Protein AF-A0A0S6WUI2-F1 (afdb_monomer_lite)

Secondary structure (DSSP, 8-state):
-EEEEEEESTT----EEEEEE-GGGTTPEEEEEPPPPEEEEEEE---
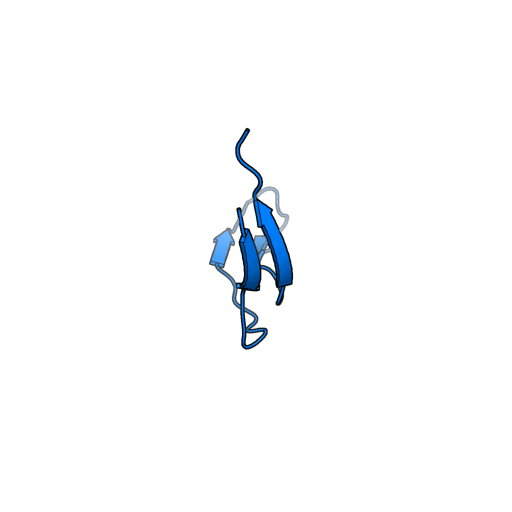
pLDDT: mean 92.48, std 4.74, range [80.19, 97.5]

Foldseek 3Di:
DDKDKDKDPVVQDKDFPDWDDDPVVVPDIDTDIDDGIDIDMDDDDDD

Radius of gyration: 17.74 Å; chains: 1; bounding box: 43×24×38 Å

Sequence (47 aa):
MGAYLYVTNLLDATAITRATSSAIAQGRTLVSSATPRTIGVNVRQKF

Structure (mmCIF, N/CA/C/O backbone):
data_AF-A0A0S6WUI2-F1
#
_entry.id   AF-A0A0S6WUI2-F1
#
loop_
_atom_site.group_PDB
_atom_site.id
_atom_site.type_symbol
_atom_site.label_atom_id
_atom_site.label_alt_id
_atom_site.label_comp_id
_atom_site.label_asym_id
_atom_site.label_entity_id
_atom_site.label_seq_id
_atom_site.pdbx_PDB_ins_code
_atom_site.Cartn_x
_atom_site.Cartn_y
_atom_site.Cartn_z
_atom_site.occupancy
_atom_site.B_iso_or_equiv
_atom_site.auth_seq_id
_atom_site.auth_comp_id
_atom_site.auth_asym_id
_atom_site.auth_atom_id
_atom_site.pdbx_PDB_model_num
ATOM 1 N N . MET A 1 1 ? -20.352 4.419 18.072 1.00 84.25 1 MET A N 1
ATOM 2 C CA . MET A 1 1 ? -18.934 4.800 18.274 1.00 84.25 1 MET A CA 1
ATOM 3 C C . MET A 1 1 ? -18.076 3.562 18.150 1.00 84.25 1 MET A C 1
ATOM 5 O O . MET A 1 1 ? -18.604 2.484 18.394 1.00 84.25 1 MET A O 1
ATOM 9 N N . GLY A 1 2 ? -16.801 3.689 17.794 1.00 91.56 2 GLY A N 1
ATOM 10 C CA . GLY A 1 2 ? -15.898 2.538 17.791 1.00 91.56 2 GLY A CA 1
ATOM 11 C C . GLY A 1 2 ? -14.436 2.922 17.612 1.00 91.56 2 GLY A C 1
ATOM 12 O O . GLY A 1 2 ? -14.137 4.002 17.100 1.00 91.56 2 GLY A O 1
ATOM 13 N N . ALA A 1 3 ? -13.549 2.025 18.032 1.00 95.25 3 ALA A N 1
ATOM 14 C CA . ALA A 1 3 ? -12.126 2.075 17.739 1.00 95.25 3 ALA A CA 1
ATOM 15 C C . ALA A 1 3 ? -11.755 0.859 16.882 1.00 95.25 3 ALA A C 1
ATOM 17 O O . ALA A 1 3 ? -12.176 -0.258 17.179 1.00 95.25 3 ALA A O 1
ATOM 18 N N . TYR A 1 4 ? -10.978 1.080 15.828 1.00 96.69 4 TYR A N 1
ATOM 19 C CA . TYR A 1 4 ? -10.561 0.049 14.884 1.00 96.69 4 TYR A CA 1
ATOM 20 C C . TYR A 1 4 ? -9.044 0.036 14.787 1.00 96.69 4 TYR A C 1
ATOM 22 O O . TYR A 1 4 ? -8.430 1.075 14.544 1.00 96.69 4 TYR A O 1
ATOM 30 N N . LEU A 1 5 ? -8.450 -1.141 14.954 1.00 96.06 5 LEU A N 1
ATOM 31 C CA . LEU A 1 5 ? -7.038 -1.366 14.667 1.00 96.06 5 LEU A CA 1
ATOM 32 C C . LEU A 1 5 ? -6.888 -1.738 13.196 1.00 96.06 5 LEU A C 1
ATOM 34 O O . LEU A 1 5 ? -7.695 -2.502 12.664 1.00 96.06 5 LEU A O 1
ATOM 38 N N . TYR A 1 6 ? -5.854 -1.218 12.545 1.00 97.25 6 TYR A N 1
ATOM 39 C CA . TYR A 1 6 ? -5.538 -1.591 11.174 1.00 97.25 6 TYR A CA 1
ATOM 40 C C . TYR A 1 6 ? -4.034 -1.709 10.960 1.00 97.25 6 TYR A C 1
ATOM 42 O O . TYR A 1 6 ? -3.229 -1.035 11.606 1.00 97.25 6 TYR A O 1
ATOM 50 N N . VAL A 1 7 ? -3.676 -2.573 10.013 1.00 97.38 7 VAL A N 1
ATOM 51 C CA . VAL A 1 7 ? -2.316 -2.710 9.501 1.00 97.38 7 VAL A CA 1
ATOM 52 C C . VAL A 1 7 ? -2.373 -2.636 7.982 1.00 97.38 7 VAL A C 1
ATOM 54 O O . VAL A 1 7 ? -3.154 -3.354 7.358 1.00 97.38 7 VAL A O 1
ATOM 57 N N . THR A 1 8 ? -1.542 -1.792 7.381 1.00 96.94 8 THR A N 1
ATOM 58 C CA . THR A 1 8 ? -1.284 -1.799 5.936 1.00 96.94 8 THR A CA 1
ATOM 59 C C . THR A 1 8 ? 0.107 -2.364 5.676 1.00 96.94 8 THR A C 1
ATOM 61 O O . THR A 1 8 ? 1.019 -2.178 6.482 1.00 96.94 8 THR A O 1
ATOM 64 N N . ASN A 1 9 ? 0.259 -3.098 4.569 1.00 96.25 9 ASN A N 1
ATOM 65 C CA . ASN A 1 9 ? 1.465 -3.871 4.261 1.00 96.25 9 ASN A CA 1
ATOM 66 C C . ASN A 1 9 ? 1.874 -4.808 5.423 1.00 96.25 9 ASN A C 1
ATOM 68 O O . ASN A 1 9 ? 2.953 -4.702 6.005 1.00 96.25 9 ASN A O 1
ATOM 72 N N . LEU A 1 10 ? 0.976 -5.736 5.789 1.00 95.69 10 LEU A N 1
ATOM 73 C CA . LEU A 1 10 ? 1.148 -6.612 6.956 1.00 95.69 10 LEU A CA 1
ATOM 74 C C . LEU A 1 10 ? 2.447 -7.421 6.921 1.00 95.69 10 LEU A C 1
ATOM 76 O O . LEU A 1 10 ? 2.987 -7.710 7.977 1.00 95.69 10 LEU A O 1
ATOM 80 N N . LEU A 1 11 ? 2.986 -7.752 5.749 1.00 96.44 11 LEU A N 1
ATOM 81 C CA . LEU A 1 11 ? 4.226 -8.525 5.620 1.00 96.44 11 LEU A CA 1
ATOM 82 C C . LEU A 1 11 ? 5.481 -7.653 5.460 1.00 96.44 11 LEU A C 1
ATOM 84 O O . LEU A 1 11 ? 6.562 -8.202 5.305 1.00 96.44 11 LEU A O 1
ATOM 88 N N . ASP A 1 12 ? 5.341 -6.324 5.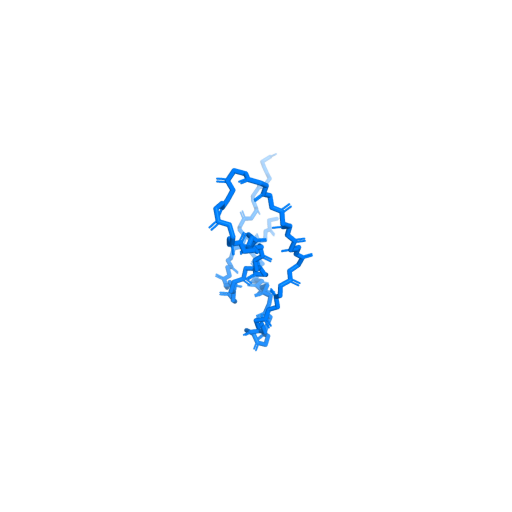532 1.00 95.06 12 ASP A N 1
ATOM 89 C CA . ASP A 1 12 ? 6.410 -5.353 5.248 1.00 95.06 12 ASP A CA 1
ATOM 90 C C . ASP A 1 12 ? 7.110 -5.621 3.905 1.00 95.06 12 ASP A C 1
ATOM 92 O O . ASP A 1 12 ? 8.323 -5.502 3.741 1.00 95.06 12 ASP A O 1
ATOM 96 N N . ALA A 1 13 ? 6.315 -6.036 2.920 1.00 95.12 13 ALA A N 1
ATOM 97 C CA . ALA A 1 13 ? 6.807 -6.351 1.597 1.00 95.12 13 ALA A CA 1
ATOM 98 C C . ALA A 1 13 ? 7.273 -5.066 0.909 1.00 95.12 13 ALA A C 1
ATOM 100 O O . ALA A 1 13 ? 6.537 -4.078 0.820 1.00 95.12 13 ALA A O 1
ATOM 101 N N . THR A 1 14 ? 8.496 -5.095 0.391 1.00 94.31 14 THR A N 1
ATOM 102 C CA . THR A 1 14 ? 9.052 -4.023 -0.430 1.00 94.31 14 THR A CA 1
ATOM 103 C C . THR A 1 14 ? 8.758 -4.323 -1.893 1.00 94.31 14 THR A C 1
ATOM 105 O O . THR A 1 14 ? 9.117 -5.377 -2.410 1.00 94.31 14 THR A O 1
ATOM 108 N N . ALA A 1 15 ? 8.091 -3.394 -2.574 1.00 92.88 15 ALA A N 1
ATOM 109 C CA . ALA A 1 15 ? 7.756 -3.527 -3.987 1.00 92.88 15 ALA A CA 1
ATOM 110 C C . ALA A 1 15 ? 7.854 -2.171 -4.685 1.00 92.88 15 ALA A C 1
ATOM 112 O O . ALA A 1 15 ? 7.527 -1.146 -4.090 1.00 92.88 15 ALA A O 1
ATOM 113 N N . ILE A 1 16 ? 8.273 -2.155 -5.949 1.00 94.06 16 ILE A N 1
ATOM 114 C CA . ILE 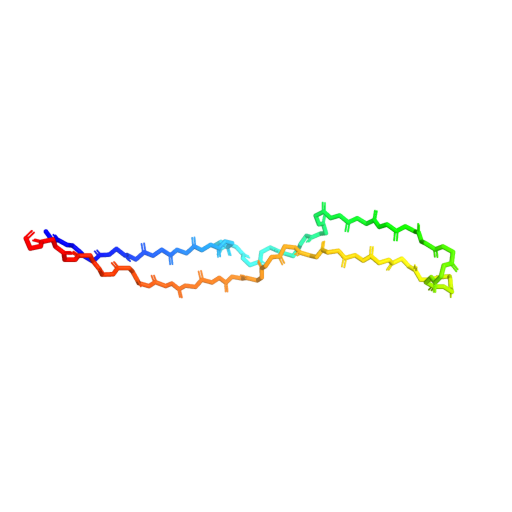A 1 16 ? 8.205 -0.961 -6.799 1.00 94.06 16 ILE A CA 1
ATOM 115 C C . ILE A 1 16 ? 6.837 -0.961 -7.477 1.00 94.06 16 ILE A C 1
ATOM 117 O O . ILE A 1 16 ? 6.500 -1.896 -8.198 1.00 94.06 16 ILE A O 1
ATOM 121 N N . THR A 1 17 ? 6.038 0.075 -7.239 1.00 94.25 17 THR A N 1
ATOM 122 C CA . THR A 1 17 ? 4.686 0.199 -7.805 1.00 94.25 17 THR A CA 1
ATOM 123 C C . THR A 1 17 ? 4.697 0.914 -9.149 1.00 94.25 17 THR A C 1
ATOM 125 O O . THR A 1 17 ? 3.815 0.683 -9.975 1.00 94.25 17 THR A O 1
ATOM 128 N N . ARG A 1 18 ? 5.693 1.780 -9.382 1.00 92.06 18 ARG A N 1
ATOM 129 C CA . ARG A 1 18 ? 5.926 2.477 -10.653 1.00 92.06 18 ARG A CA 1
ATOM 130 C C . ARG A 1 18 ? 7.412 2.731 -10.863 1.00 92.06 18 ARG A C 1
ATOM 132 O O . ARG A 1 18 ? 8.113 3.095 -9.921 1.00 92.06 18 ARG A O 1
ATOM 139 N N . ALA A 1 19 ? 7.856 2.607 -12.108 1.00 91.81 19 ALA A N 1
ATOM 140 C CA . ALA A 1 19 ? 9.197 2.974 -12.539 1.00 91.81 19 ALA A CA 1
ATOM 141 C C . ALA A 1 19 ? 9.111 3.803 -13.824 1.00 91.81 19 ALA A C 1
ATOM 143 O O . ALA A 1 19 ? 8.417 3.411 -14.763 1.00 91.81 19 ALA A O 1
ATOM 144 N N . THR A 1 20 ? 9.819 4.931 -13.863 1.00 91.06 20 THR A N 1
ATOM 145 C CA . THR A 1 20 ? 9.837 5.835 -15.017 1.00 91.06 20 THR A CA 1
ATOM 146 C C . THR A 1 20 ? 11.269 6.232 -15.351 1.00 91.06 20 THR A C 1
ATOM 148 O O . THR A 1 20 ? 12.031 6.667 -14.485 1.00 91.06 20 THR A O 1
ATOM 151 N N . SER A 1 21 ? 11.624 6.129 -16.630 1.00 88.62 21 SER A N 1
ATOM 152 C CA . SER A 1 21 ? 12.838 6.721 -17.191 1.00 88.62 21 SER A CA 1
ATOM 153 C C . SER A 1 21 ? 12.531 8.126 -17.699 1.00 88.62 21 SER A C 1
ATOM 155 O O . SER A 1 21 ? 11.579 8.314 -18.456 1.00 88.62 21 SER A O 1
ATOM 157 N N . SER A 1 22 ? 13.337 9.111 -17.311 1.00 82.00 22 SER A N 1
ATOM 158 C CA . SER A 1 22 ? 13.170 10.493 -17.760 1.00 82.00 22 SER A CA 1
ATOM 159 C C . SER A 1 22 ? 14.496 11.073 -18.236 1.00 82.00 22 SER A C 1
ATOM 161 O O . SER A 1 22 ? 15.524 10.879 -17.590 1.00 82.00 22 SER A O 1
ATOM 163 N N . ALA A 1 23 ? 14.470 11.822 -19.340 1.00 80.19 23 ALA A N 1
ATOM 164 C CA . ALA A 1 23 ? 15.659 12.475 -19.889 1.00 80.19 23 ALA A CA 1
ATOM 165 C C . ALA A 1 23 ? 16.261 13.501 -18.909 1.00 80.19 23 ALA A C 1
ATOM 167 O O . ALA A 1 23 ? 17.479 13.618 -18.805 1.00 80.19 23 ALA A O 1
ATOM 168 N N . ILE A 1 24 ? 15.421 14.176 -18.112 1.00 85.81 24 ILE A N 1
ATOM 169 C CA . ILE A 1 24 ? 15.875 15.110 -17.065 1.00 85.81 24 ILE A CA 1
ATOM 170 C C . ILE A 1 24 ? 16.426 14.401 -15.820 1.00 85.81 24 ILE A C 1
ATOM 172 O O . ILE A 1 24 ? 17.100 15.025 -15.006 1.00 85.81 24 ILE A O 1
ATOM 176 N N . ALA A 1 25 ? 16.182 13.095 -15.668 1.00 83.19 25 ALA A N 1
ATOM 177 C CA . ALA A 1 25 ? 16.708 12.310 -14.554 1.00 83.19 25 ALA A CA 1
ATOM 178 C C . ALA A 1 25 ? 18.167 11.858 -14.770 1.00 83.19 25 ALA A C 1
ATOM 180 O O . ALA A 1 25 ? 18.676 11.075 -13.971 1.00 83.19 25 ALA A O 1
ATOM 181 N N . GLN A 1 26 ? 18.848 12.351 -15.818 1.00 86.31 26 GLN A N 1
ATOM 182 C CA . GLN A 1 26 ? 20.291 12.179 -16.058 1.00 86.31 26 GLN A CA 1
ATOM 183 C C . GLN A 1 26 ? 20.762 10.716 -15.932 1.00 86.31 26 GLN A C 1
ATOM 185 O O . GLN A 1 26 ? 21.705 10.408 -15.206 1.00 86.31 26 GLN A O 1
ATOM 190 N N . GLY A 1 27 ? 20.062 9.791 -16.595 1.00 83.19 27 GLY A N 1
ATOM 191 C CA . GLY A 1 27 ? 20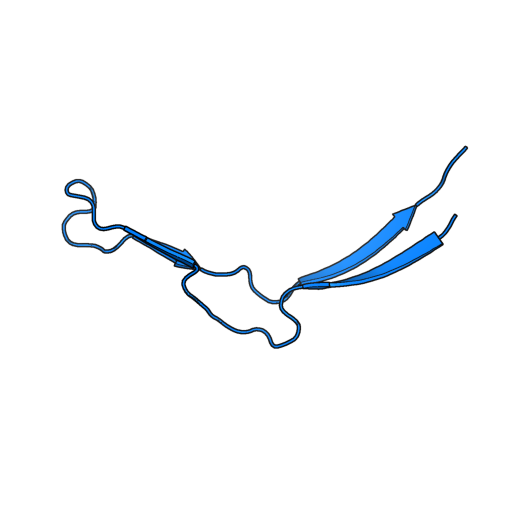.406 8.363 -16.580 1.00 83.19 27 GLY A CA 1
ATOM 192 C C . GLY A 1 27 ? 19.951 7.594 -15.334 1.00 83.19 27 GLY A C 1
ATOM 193 O O . GLY A 1 27 ? 20.328 6.437 -15.167 1.00 83.19 27 GLY A O 1
ATOM 194 N N . ARG A 1 28 ? 19.134 8.198 -14.461 1.00 86.19 28 ARG A N 1
ATOM 195 C CA . ARG A 1 28 ? 18.529 7.518 -13.307 1.00 86.19 28 ARG A CA 1
ATOM 196 C C . ARG A 1 28 ? 17.105 7.066 -13.611 1.00 86.19 28 ARG A C 1
ATOM 198 O O . ARG A 1 28 ? 16.313 7.802 -14.201 1.00 86.19 28 ARG A O 1
ATOM 205 N N . THR A 1 29 ? 16.760 5.878 -13.127 1.00 88.94 29 THR A N 1
ATOM 206 C CA . THR A 1 29 ? 15.374 5.406 -13.083 1.00 88.94 29 THR A CA 1
ATOM 207 C C . THR A 1 29 ? 14.717 5.932 -11.816 1.00 88.94 29 THR A C 1
ATOM 209 O O . THR A 1 29 ? 15.188 5.670 -10.709 1.00 88.94 29 THR A O 1
ATOM 212 N N . LEU A 1 30 ? 13.626 6.676 -11.970 1.00 91.00 30 LEU A N 1
ATOM 213 C CA . LEU A 1 30 ? 12.815 7.134 -10.848 1.00 91.00 30 LEU A CA 1
ATOM 214 C C . LEU A 1 30 ? 11.830 6.026 -10.488 1.00 91.00 30 LEU A C 1
ATOM 216 O O . LEU A 1 30 ? 11.103 5.538 -11.355 1.00 91.00 30 LEU A O 1
ATOM 220 N N . VAL A 1 31 ? 11.805 5.631 -9.218 1.00 92.56 31 VAL A N 1
ATOM 221 C CA . VAL A 1 31 ? 10.929 4.566 -8.725 1.00 92.56 31 VAL A CA 1
ATOM 222 C C . VAL A 1 31 ? 10.055 5.078 -7.591 1.00 92.56 31 VAL A C 1
ATOM 224 O O . VAL A 1 31 ? 10.501 5.850 -6.744 1.00 92.56 31 VAL A O 1
ATOM 227 N N . SER A 1 32 ? 8.803 4.637 -7.577 1.00 94.25 32 SER A N 1
ATOM 228 C CA . SER A 1 32 ? 7.914 4.775 -6.429 1.00 94.25 32 SER A CA 1
ATOM 229 C C . SER A 1 32 ? 7.751 3.401 -5.801 1.00 94.25 32 SER A C 1
ATOM 231 O O . SER A 1 32 ? 7.390 2.440 -6.485 1.00 94.25 32 SER A O 1
ATOM 233 N N . SER A 1 33 ? 8.069 3.293 -4.516 1.00 93.62 33 SER A N 1
ATOM 234 C CA . SER A 1 33 ? 7.915 2.059 -3.758 1.00 93.62 33 SER A CA 1
ATOM 235 C C . SER A 1 33 ? 6.568 2.016 -3.045 1.00 93.62 33 SER A C 1
ATOM 237 O O . SER A 1 33 ? 5.984 3.049 -2.711 1.00 93.62 33 SER A O 1
ATOM 239 N N . ALA A 1 34 ? 6.091 0.806 -2.769 1.00 94.06 34 ALA A N 1
ATOM 240 C CA . ALA A 1 34 ? 5.029 0.586 -1.805 1.00 94.06 34 ALA A CA 1
ATOM 241 C C . ALA A 1 34 ? 5.425 1.213 -0.460 1.00 94.06 34 ALA A C 1
ATOM 243 O O . ALA A 1 34 ? 6.595 1.190 -0.066 1.00 94.06 34 ALA A O 1
ATOM 244 N N . THR A 1 35 ? 4.447 1.789 0.234 1.00 94.44 35 THR A N 1
ATOM 245 C CA . THR A 1 35 ? 4.657 2.310 1.584 1.00 94.44 35 THR A CA 1
ATOM 246 C C . THR A 1 35 ? 5.050 1.163 2.526 1.00 94.44 35 THR A C 1
ATOM 248 O O . THR A 1 35 ? 4.429 0.093 2.452 1.00 94.44 35 THR A O 1
ATOM 251 N N . PRO A 1 36 ? 6.033 1.364 3.422 1.00 95.19 36 PRO A N 1
ATOM 252 C CA . PRO A 1 36 ? 6.377 0.385 4.455 1.00 95.19 36 PRO A CA 1
ATOM 253 C C . PRO A 1 36 ? 5.184 0.022 5.351 1.00 95.19 36 PRO A C 1
ATOM 255 O O . PRO A 1 36 ? 4.147 0.703 5.329 1.00 95.19 36 PRO A O 1
ATOM 258 N N . ARG A 1 37 ? 5.321 -1.039 6.157 1.00 97.31 37 ARG A N 1
ATOM 259 C CA . ARG A 1 37 ? 4.276 -1.440 7.111 1.00 97.31 37 ARG A CA 1
ATOM 260 C C . ARG A 1 37 ? 3.844 -0.264 7.983 1.00 97.31 37 ARG A C 1
ATOM 262 O O . ARG A 1 37 ? 4.661 0.366 8.649 1.00 97.31 37 ARG A O 1
ATOM 269 N N . THR A 1 38 ? 2.537 -0.016 8.027 1.00 97.50 38 THR A N 1
ATOM 270 C CA . THR A 1 38 ? 1.941 0.989 8.916 1.00 97.50 38 THR A CA 1
ATOM 271 C C . THR A 1 38 ? 0.925 0.320 9.826 1.00 97.50 38 THR A C 1
ATOM 273 O O . THR A 1 38 ? 0.082 -0.446 9.365 1.00 97.50 38 THR A O 1
ATOM 276 N N . ILE A 1 39 ? 1.002 0.615 11.120 1.00 97.50 39 ILE A N 1
ATOM 277 C CA . ILE A 1 39 ? 0.069 0.134 12.142 1.00 9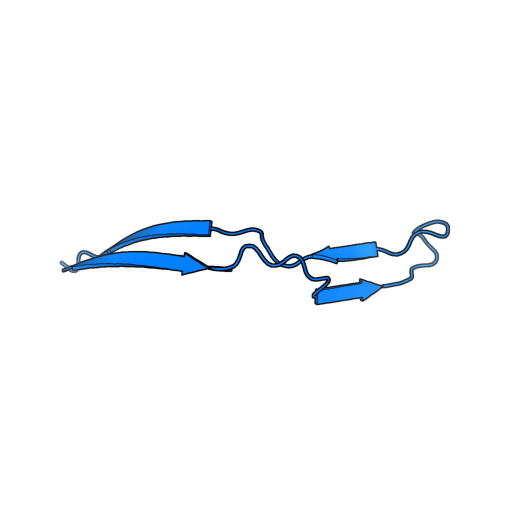7.50 39 ILE A CA 1
ATOM 278 C C . ILE A 1 39 ? -0.634 1.359 12.716 1.00 97.50 39 ILE A C 1
ATOM 280 O O . ILE A 1 39 ? 0.028 2.340 13.055 1.00 97.50 39 ILE A O 1
ATOM 284 N N . GLY A 1 40 ? -1.960 1.318 12.821 1.00 97.44 40 GLY A N 1
ATOM 285 C CA . GLY A 1 40 ? -2.726 2.473 13.271 1.00 97.44 40 GLY A CA 1
ATOM 286 C C . GLY A 1 40 ? -4.029 2.128 13.976 1.00 97.44 40 GLY A C 1
ATOM 287 O O . GLY A 1 40 ? -4.531 1.004 13.921 1.00 97.44 40 GLY A O 1
ATOM 288 N N . VAL A 1 41 ? -4.577 3.147 14.636 1.00 97.19 41 VAL A N 1
ATOM 289 C CA . VAL A 1 41 ? -5.871 3.107 15.319 1.00 97.19 41 VAL A CA 1
ATOM 290 C C . VAL A 1 41 ? -6.761 4.194 14.733 1.00 97.19 41 VAL A C 1
ATOM 292 O O . VAL A 1 41 ? -6.334 5.337 14.584 1.00 97.19 41 VAL A O 1
ATOM 295 N N . ASN A 1 42 ? -8.003 3.853 14.405 1.00 96.62 42 ASN A N 1
ATOM 296 C CA . ASN A 1 42 ? -9.022 4.813 14.004 1.00 96.62 42 ASN A CA 1
ATOM 297 C C . ASN A 1 42 ? -10.124 4.860 15.064 1.00 96.62 42 ASN A C 1
ATOM 299 O O . ASN A 1 42 ? -10.791 3.854 15.296 1.00 96.62 42 ASN A O 1
ATOM 303 N N . VAL A 1 43 ? -10.314 6.019 15.696 1.00 96.44 43 VAL A N 1
ATOM 304 C CA . VAL A 1 43 ? -11.372 6.247 16.688 1.00 96.44 43 VAL A CA 1
ATOM 305 C C . VAL A 1 43 ? -12.461 7.102 16.049 1.00 96.44 43 VAL A C 1
ATOM 307 O O . VAL A 1 43 ? -12.198 8.217 15.601 1.00 96.44 43 VAL A O 1
ATOM 310 N N . ARG A 1 44 ? -13.695 6.589 16.007 1.00 94.50 44 ARG A N 1
ATOM 311 C CA . ARG A 1 44 ? -14.843 7.278 15.405 1.00 94.50 44 ARG A CA 1
ATOM 312 C C . ARG A 1 44 ? -15.950 7.524 16.425 1.00 94.50 44 ARG A C 1
ATOM 314 O O . ARG A 1 44 ? -16.555 6.583 16.953 1.00 94.50 44 ARG A O 1
ATOM 321 N N . GLN A 1 45 ? -16.266 8.806 16.601 1.00 93.19 45 GLN A N 1
ATOM 322 C CA . GLN A 1 45 ? -17.390 9.305 17.384 1.00 93.19 45 GLN A CA 1
ATOM 323 C C . GLN A 1 45 ? -18.396 10.045 16.471 1.00 93.19 45 GLN A C 1
ATOM 325 O O . GLN A 1 45 ? -17.985 10.758 15.562 1.00 93.19 45 GLN A O 1
ATOM 330 N N . LYS A 1 46 ? -19.704 9.837 16.660 1.00 89.00 46 LYS A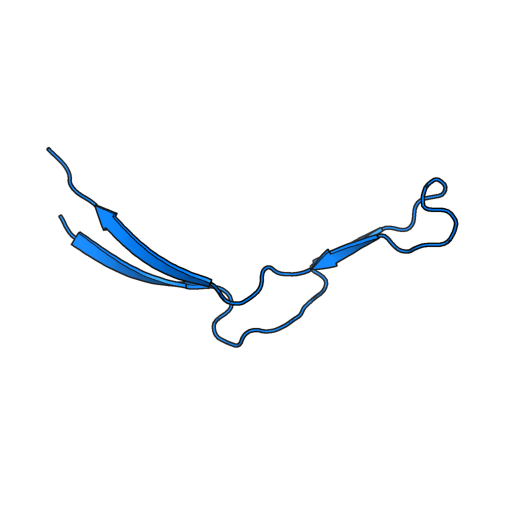 N 1
ATOM 331 C CA . LYS A 1 46 ? -20.820 10.454 15.928 1.00 89.00 46 LYS A CA 1
ATOM 332 C C . LYS A 1 46 ? -21.776 11.100 16.933 1.00 89.00 46 LYS A C 1
ATOM 334 O O . LYS A 1 46 ? -22.407 10.374 17.692 1.00 89.00 46 LYS A O 1
ATOM 339 N N . PHE A 1 47 ? -21.847 12.423 16.930 1.00 85.75 47 PHE A N 1
ATOM 340 C CA . PHE A 1 47 ? -22.775 13.193 17.755 1.00 85.75 47 PHE A CA 1
ATOM 341 C C . PHE A 1 47 ? -24.143 13.303 17.080 1.00 85.75 47 PHE A C 1
ATOM 343 O O . PHE A 1 47 ? -24.174 13.273 15.825 1.00 85.75 47 PHE A O 1
#